Protein AF-A0A3B8V140-F1 (afdb_monomer)

Structure (mmCIF, N/CA/C/O backbone):
data_AF-A0A3B8V140-F1
#
_entry.id   AF-A0A3B8V140-F1
#
loop_
_atom_site.group_PDB
_atom_site.id
_atom_site.typ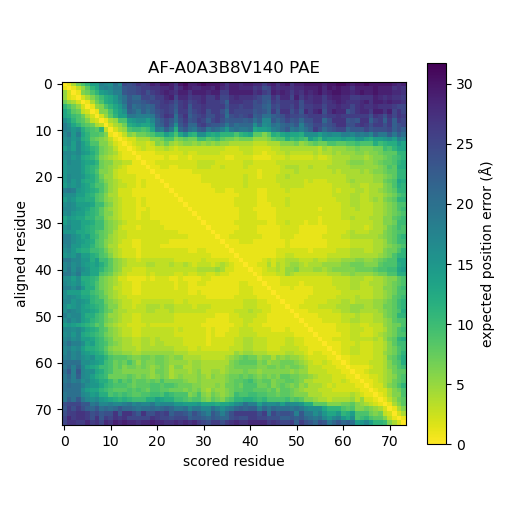e_symbol
_atom_site.label_atom_id
_atom_site.label_alt_id
_atom_site.label_comp_id
_atom_site.label_asym_id
_atom_site.label_entity_id
_atom_site.label_seq_id
_atom_site.pdbx_PDB_ins_code
_atom_site.Cartn_x
_atom_site.Cartn_y
_atom_site.Cartn_z
_atom_site.occupancy
_atom_site.B_iso_or_equiv
_atom_site.auth_seq_id
_atom_site.auth_comp_id
_atom_site.auth_asym_id
_atom_site.auth_atom_id
_atom_site.pdbx_PDB_model_num
ATOM 1 N N . ILE A 1 1 ? -1.395 -32.006 10.177 1.00 51.59 1 ILE A N 1
ATOM 2 C CA . ILE A 1 1 ? -0.733 -32.483 8.942 1.00 51.59 1 ILE A CA 1
ATOM 3 C C . ILE A 1 1 ? 0.672 -32.940 9.307 1.00 51.59 1 ILE A C 1
ATOM 5 O O . ILE A 1 1 ? 1.488 -32.118 9.692 1.00 51.59 1 ILE A O 1
ATOM 9 N N . GLY A 1 2 ? 0.895 -34.254 9.372 1.00 50.34 2 GLY A N 1
ATOM 10 C CA . GLY A 1 2 ? 2.175 -34.827 9.792 1.00 50.34 2 GLY A CA 1
ATOM 11 C C . GLY A 1 2 ? 3.241 -34.627 8.722 1.00 50.34 2 GLY A C 1
ATOM 12 O O . GLY A 1 2 ? 3.219 -35.316 7.710 1.00 50.34 2 GLY A O 1
ATOM 13 N N . VAL A 1 3 ? 4.150 -33.685 8.955 1.00 50.50 3 VAL A N 1
ATOM 14 C CA . VAL A 1 3 ? 5.374 -33.491 8.171 1.00 50.50 3 VAL A CA 1
ATOM 15 C C . VAL A 1 3 ? 6.497 -33.267 9.185 1.00 50.50 3 VAL A C 1
ATOM 17 O O . VAL A 1 3 ? 6.333 -32.449 10.090 1.00 50.50 3 VAL A O 1
ATOM 20 N N . SER A 1 4 ? 7.578 -34.048 9.093 1.00 59.38 4 SER A N 1
ATOM 21 C CA . SER A 1 4 ? 8.670 -34.095 10.083 1.00 59.38 4 SER A CA 1
ATOM 22 C C . SER A 1 4 ? 9.535 -32.838 10.099 1.00 59.38 4 SER A C 1
ATOM 24 O O . SER A 1 4 ? 10.121 -32.524 11.128 1.00 59.38 4 SER A O 1
ATOM 26 N N . ASP A 1 5 ? 9.544 -32.089 8.997 1.00 63.16 5 ASP A N 1
ATOM 27 C CA . ASP A 1 5 ? 10.413 -30.936 8.795 1.00 63.16 5 ASP A CA 1
ATOM 28 C C . ASP A 1 5 ? 9.603 -29.815 8.148 1.00 63.16 5 ASP A C 1
ATOM 30 O O . ASP A 1 5 ? 9.653 -29.563 6.946 1.00 63.16 5 ASP A O 1
ATOM 34 N N . VAL A 1 6 ? 8.780 -29.158 8.961 1.00 56.25 6 VAL A N 1
ATOM 35 C CA . VAL A 1 6 ? 8.257 -27.846 8.593 1.00 56.25 6 VAL A CA 1
ATOM 36 C C . VAL A 1 6 ? 9.338 -26.862 8.996 1.00 56.25 6 VAL A C 1
ATOM 38 O O . VAL A 1 6 ? 9.486 -26.575 10.187 1.00 56.25 6 VAL A O 1
ATOM 41 N N . GLU A 1 7 ? 10.090 -26.336 8.028 1.00 56.91 7 GLU A N 1
ATOM 42 C CA . GLU A 1 7 ? 10.706 -25.031 8.227 1.00 56.91 7 GLU A CA 1
ATOM 43 C C . GLU A 1 7 ? 9.573 -24.109 8.683 1.00 56.91 7 GLU A C 1
ATOM 45 O O . GLU A 1 7 ? 8.655 -23.782 7.924 1.00 56.91 7 GLU A O 1
ATOM 50 N N . ARG A 1 8 ? 9.568 -23.758 9.970 1.00 56.75 8 ARG A N 1
ATOM 51 C CA . ARG A 1 8 ? 8.686 -22.717 10.467 1.00 56.75 8 ARG A CA 1
ATOM 52 C C . ARG A 1 8 ? 9.273 -21.414 9.963 1.00 56.75 8 ARG A C 1
ATOM 54 O O . ARG A 1 8 ? 9.910 -20.695 10.724 1.00 56.75 8 ARG A O 1
ATOM 61 N N . ASN A 1 9 ? 9.029 -21.109 8.689 1.00 55.47 9 ASN A N 1
ATOM 62 C CA . ASN A 1 9 ? 8.886 -19.727 8.274 1.00 55.47 9 ASN A CA 1
ATOM 63 C C . ASN A 1 9 ? 7.937 -19.129 9.302 1.00 55.47 9 ASN A C 1
ATOM 65 O O . ASN A 1 9 ? 6.781 -19.548 9.392 1.00 55.47 9 ASN A O 1
ATOM 69 N N . GLY A 1 10 ? 8.468 -18.297 10.195 1.00 50.75 10 GLY A N 1
ATOM 70 C CA . GLY A 1 10 ? 7.698 -17.640 11.233 1.00 50.75 10 GLY A CA 1
ATOM 71 C C . GLY A 1 10 ? 6.685 -16.746 10.545 1.00 50.75 10 GLY A C 1
ATOM 72 O O . GLY A 1 10 ? 6.942 -15.567 10.331 1.00 50.75 10 GLY A O 1
ATOM 73 N N . HIS A 1 11 ? 5.558 -17.320 10.127 1.00 59.00 11 HIS A N 1
ATOM 74 C CA . HIS A 1 11 ? 4.465 -16.617 9.492 1.00 59.00 11 HIS A CA 1
ATOM 75 C C . HIS A 1 11 ? 3.769 -15.839 10.599 1.00 59.00 11 HIS A C 1
ATOM 77 O O . HIS A 1 11 ? 2.756 -16.257 11.158 1.00 59.00 11 HIS A O 1
ATOM 83 N N . HIS A 1 12 ? 4.380 -14.723 10.986 1.00 64.88 12 HIS A N 1
ATOM 84 C CA . HIS A 1 12 ? 3.716 -13.718 11.782 1.00 64.88 12 HIS A CA 1
ATOM 85 C C . HIS A 1 12 ? 2.593 -13.158 10.912 1.00 64.88 12 HIS A C 1
ATOM 87 O O . HIS A 1 12 ? 2.806 -12.334 10.025 1.00 64.88 12 HIS A O 1
ATOM 93 N N . TYR A 1 13 ? 1.391 -13.688 11.120 1.00 74.12 13 TYR A N 1
ATOM 94 C CA . TYR A 1 13 ? 0.189 -13.156 10.510 1.00 74.12 13 TYR A CA 1
ATOM 95 C C . TYR A 1 13 ? -0.178 -11.878 11.251 1.00 74.12 13 TYR A C 1
ATOM 97 O O . TYR A 1 13 ? -0.626 -11.913 12.396 1.00 74.12 13 TYR A O 1
ATOM 105 N N . PHE A 1 14 ? 0.032 -10.747 10.592 1.00 82.31 14 PHE A N 1
ATOM 106 C CA . PHE A 1 14 ? -0.453 -9.465 11.069 1.00 82.31 14 PHE A CA 1
ATOM 107 C C . PHE A 1 14 ? -1.818 -9.180 10.456 1.00 82.31 14 PHE A C 1
ATOM 109 O O . PHE A 1 14 ? -2.091 -9.502 9.296 1.00 82.31 14 PHE A O 1
ATOM 116 N N . ARG A 1 15 ? -2.695 -8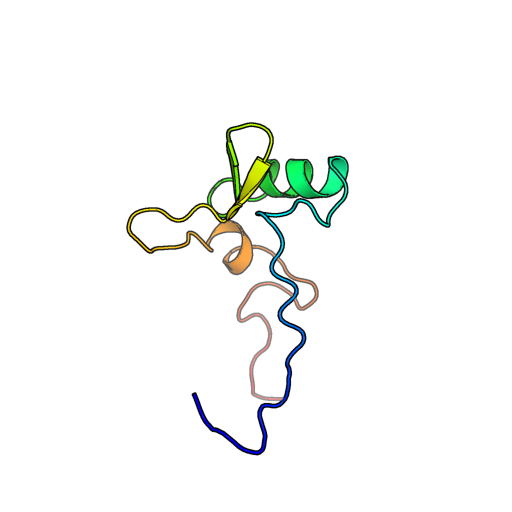.566 11.246 1.00 89.00 15 ARG A N 1
ATOM 117 C CA . ARG A 1 15 ? -3.946 -8.025 10.731 1.00 89.00 15 ARG A CA 1
ATOM 118 C C . ARG A 1 15 ? -3.591 -6.815 9.864 1.00 89.00 15 ARG A C 1
ATOM 120 O O . ARG A 1 15 ? -3.113 -5.815 10.381 1.00 89.00 15 ARG A O 1
ATOM 127 N N . GLY A 1 16 ? -3.767 -6.925 8.545 1.00 91.88 16 GLY A N 1
ATOM 128 C CA . GLY A 1 16 ? -3.399 -5.858 7.607 1.00 91.88 16 GLY A CA 1
ATOM 129 C C . GLY A 1 16 ? -1.957 -5.377 7.812 1.00 91.88 16 GLY A C 1
ATOM 130 O O . GLY A 1 16 ? -1.025 -6.180 7.818 1.00 91.88 16 GLY A O 1
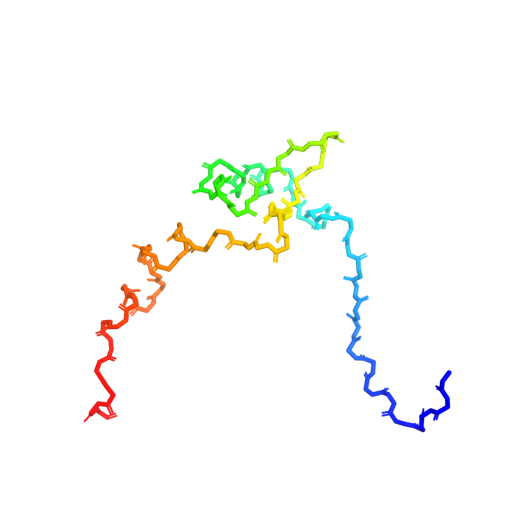ATOM 131 N N . LEU A 1 17 ? -1.789 -4.069 7.999 1.00 95.31 17 LEU A N 1
ATOM 132 C CA . LEU A 1 17 ? -0.503 -3.423 8.266 1.00 95.31 17 LEU A CA 1
ATOM 133 C C . LEU A 1 17 ? -0.326 -2.978 9.733 1.00 95.31 17 LEU A C 1
ATOM 135 O O . LEU A 1 17 ? 0.520 -2.131 9.993 1.00 95.31 17 LEU A O 1
ATOM 139 N N . ASP A 1 18 ? -1.056 -3.565 10.692 1.00 92.12 18 ASP A N 1
ATOM 140 C CA . ASP A 1 18 ? -1.048 -3.162 12.120 1.00 92.12 18 ASP A CA 1
ATOM 141 C C . ASP A 1 18 ? 0.320 -3.267 12.821 1.00 92.12 18 ASP A C 1
ATOM 143 O O . ASP A 1 18 ? 0.516 -2.739 13.912 1.00 92.12 18 ASP A O 1
ATOM 147 N N . HIS A 1 19 ? 1.280 -3.967 12.221 1.00 91.75 19 HIS A N 1
ATOM 148 C CA . HIS A 1 19 ? 2.653 -4.052 12.727 1.00 91.75 19 HIS A CA 1
ATOM 149 C C . HIS A 1 19 ? 3.501 -2.818 12.393 1.00 91.75 19 HIS A C 1
ATOM 151 O O . HIS A 1 19 ? 4.597 -2.662 12.930 1.00 91.75 19 HIS A O 1
ATOM 157 N N . LEU A 1 20 ? 3.022 -1.969 11.484 1.00 94.06 20 LEU A N 1
ATOM 158 C CA . LEU A 1 20 ? 3.657 -0.714 11.108 1.00 94.06 20 LEU A CA 1
ATOM 159 C C . LEU A 1 20 ? 3.073 0.428 11.940 1.00 94.06 20 LEU A C 1
ATOM 161 O O . LEU A 1 20 ? 1.953 0.351 12.441 1.00 94.06 20 LEU A O 1
ATOM 165 N N . SER A 1 21 ? 3.814 1.531 12.052 1.00 95.38 21 SER A N 1
ATOM 166 C CA . SER A 1 21 ? 3.255 2.749 12.637 1.00 95.38 21 SER A CA 1
ATOM 167 C C . SER A 1 21 ? 2.118 3.301 11.772 1.00 95.38 21 SER A C 1
ATOM 169 O O . SER A 1 21 ? 2.084 3.109 10.551 1.00 95.38 21 SER A O 1
ATOM 171 N N . GLU A 1 22 ? 1.199 4.036 12.395 1.00 94.75 22 GLU A N 1
ATOM 172 C CA . GLU A 1 22 ? 0.080 4.686 11.704 1.00 94.75 22 GLU A CA 1
ATOM 173 C C . GLU A 1 22 ? 0.564 5.603 10.571 1.00 94.75 22 GLU A C 1
ATOM 175 O O . GLU A 1 22 ? 0.030 5.559 9.465 1.00 94.75 22 GLU A O 1
ATOM 180 N N . THR A 1 23 ? 1.636 6.368 10.798 1.00 96.88 23 THR A N 1
ATOM 181 C CA . THR A 1 23 ? 2.233 7.247 9.781 1.00 96.88 23 THR A CA 1
ATOM 182 C C . THR A 1 23 ? 2.679 6.476 8.539 1.00 96.88 23 THR A C 1
ATOM 184 O O . THR A 1 23 ? 2.487 6.938 7.418 1.00 96.88 23 THR A O 1
ATOM 187 N N . VAL A 1 24 ? 3.279 5.295 8.718 1.00 97.12 24 VAL A N 1
ATOM 188 C CA . VAL A 1 24 ? 3.755 4.477 7.594 1.00 97.12 24 VAL A CA 1
ATOM 189 C C . VAL A 1 24 ? 2.581 3.819 6.875 1.00 97.12 24 VAL A C 1
ATOM 191 O O . VAL A 1 24 ? 2.513 3.863 5.648 1.00 97.12 24 VAL A O 1
ATOM 194 N N . SER A 1 25 ? 1.646 3.227 7.617 1.00 96.50 25 SER A N 1
ATOM 195 C CA . SER A 1 25 ? 0.512 2.509 7.030 1.00 96.50 25 SER A CA 1
ATOM 196 C C . SER A 1 25 ? -0.463 3.444 6.303 1.00 96.50 25 SER A C 1
ATOM 198 O O . SER A 1 25 ? -0.827 3.161 5.164 1.00 96.50 25 SER A O 1
ATOM 200 N N . SER A 1 26 ? -0.840 4.584 6.892 1.00 95.56 26 SER A N 1
ATOM 201 C CA . SER A 1 26 ? -1.617 5.630 6.197 1.00 95.56 26 SER 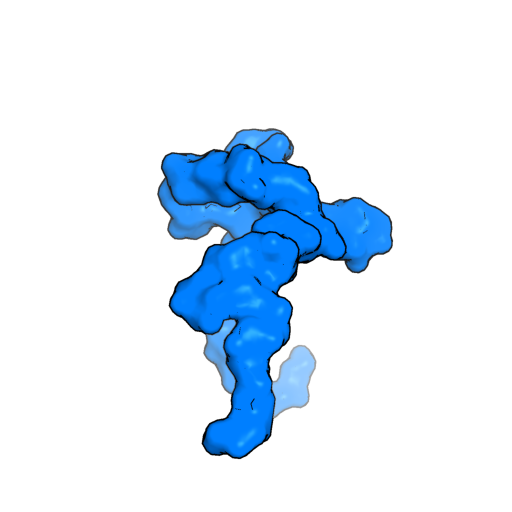A CA 1
ATOM 202 C C . SER A 1 26 ? -0.853 6.190 4.997 1.00 95.56 26 SER A C 1
ATOM 204 O O . SER A 1 26 ? -1.413 6.340 3.912 1.00 95.56 26 SER A O 1
A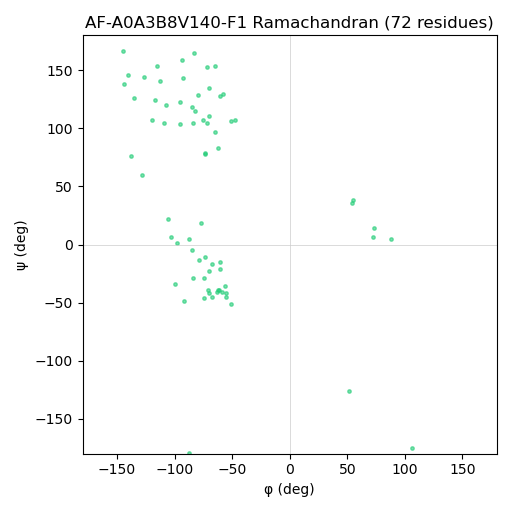TOM 206 N N . GLY A 1 27 ? 0.463 6.365 5.156 1.00 97.06 27 GLY A N 1
ATOM 207 C CA . GLY A 1 27 ? 1.364 6.731 4.080 1.00 97.06 27 GLY A CA 1
ATOM 208 C C . GLY A 1 27 ? 1.208 5.826 2.860 1.00 97.06 27 GLY A C 1
ATOM 209 O O . GLY A 1 27 ? 1.003 6.309 1.750 1.00 97.06 27 GLY A O 1
ATOM 210 N N . LEU A 1 28 ? 1.246 4.511 3.059 1.00 96.69 28 LEU A N 1
ATOM 211 C CA . LEU A 1 28 ? 1.103 3.538 1.977 1.00 96.69 28 LEU A CA 1
ATOM 212 C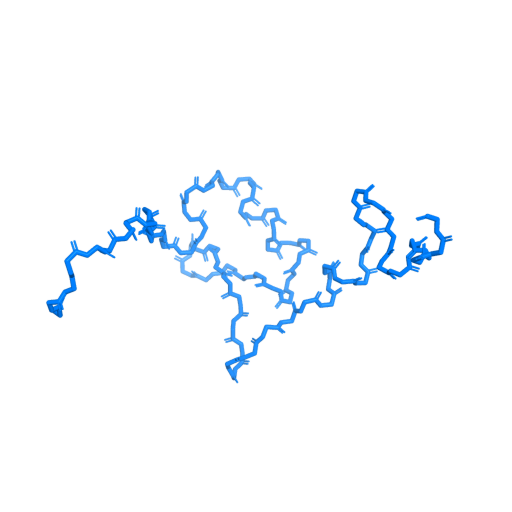 C . LEU A 1 28 ? -0.261 3.609 1.280 1.00 96.69 28 LEU A C 1
ATOM 214 O O . LEU A 1 28 ? -0.300 3.540 0.053 1.00 96.69 28 LEU A O 1
ATOM 218 N N . ALA A 1 29 ? -1.354 3.791 2.027 1.00 97.12 29 ALA A N 1
ATOM 219 C CA . ALA A 1 29 ? -2.692 3.939 1.449 1.00 97.12 29 ALA A CA 1
ATOM 220 C C . ALA A 1 29 ? -2.807 5.183 0.551 1.00 97.12 29 ALA A C 1
ATOM 222 O O . ALA A 1 29 ? -3.394 5.112 -0.525 1.00 97.12 29 ALA A O 1
ATOM 223 N N . ASP A 1 30 ? -2.187 6.296 0.948 1.00 97.06 30 ASP A N 1
ATOM 224 C CA . ASP A 1 30 ? -2.194 7.531 0.159 1.00 97.06 30 ASP A CA 1
ATOM 225 C C . ASP A 1 30 ? -1.359 7.422 -1.129 1.00 97.06 30 ASP A C 1
ATOM 227 O O . ASP A 1 30 ? -1.754 7.940 -2.172 1.00 97.06 30 ASP A O 1
ATOM 231 N N . ARG A 1 31 ? -0.169 6.798 -1.063 1.00 96.00 31 ARG A N 1
ATOM 232 C CA . ARG A 1 31 ? 0.773 6.747 -2.204 1.00 96.00 31 ARG A CA 1
ATOM 233 C C . ARG A 1 31 ? 0.440 5.616 -3.174 1.00 96.00 31 ARG A C 1
ATOM 235 O O . ARG A 1 31 ? 0.736 5.731 -4.359 1.00 96.00 31 ARG A O 1
ATOM 242 N N . LEU A 1 32 ? -0.160 4.533 -2.683 1.00 97.12 32 LEU A N 1
ATOM 243 C CA . LEU A 1 32 ? -0.496 3.343 -3.462 1.00 97.12 32 LEU A CA 1
ATOM 244 C C . LEU A 1 32 ? -1.980 2.960 -3.271 1.00 97.12 32 LEU A C 1
ATOM 246 O O . LEU A 1 32 ? -2.264 1.836 -2.852 1.00 97.12 32 LEU A O 1
ATOM 250 N N . PRO A 1 33 ? -2.946 3.839 -3.610 1.00 97.00 33 PRO A N 1
ATOM 251 C CA . PRO A 1 33 ? -4.373 3.620 -3.326 1.00 97.00 33 PRO A CA 1
ATOM 252 C C . PRO A 1 33 ? -5.004 2.458 -4.115 1.00 97.00 33 PRO A C 1
ATOM 254 O O . PRO A 1 33 ? -6.079 1.968 -3.764 1.00 97.00 33 PRO A O 1
ATOM 257 N N . GLY A 1 34 ? -4.350 2.006 -5.192 1.00 96.62 34 GLY A N 1
ATOM 258 C CA . GLY A 1 34 ? -4.721 0.775 -5.897 1.00 96.62 34 GLY A CA 1
ATOM 259 C C . GLY A 1 34 ? -4.325 -0.493 -5.132 1.00 96.62 34 GLY A C 1
ATOM 260 O O . GLY A 1 34 ? -5.010 -1.507 -5.230 1.00 96.62 34 GLY A O 1
ATOM 261 N N . LEU A 1 35 ? -3.258 -0.429 -4.330 1.00 97.56 35 LEU A N 1
ATOM 262 C CA . LEU A 1 35 ? -2.694 -1.583 -3.629 1.00 97.56 35 LEU A CA 1
ATOM 263 C C . LEU A 1 35 ? -3.118 -1.660 -2.162 1.00 97.56 35 LEU A C 1
ATOM 265 O O . LEU A 1 35 ? -3.291 -2.756 -1.633 1.00 97.56 35 LEU A O 1
ATOM 269 N N . TYR A 1 36 ? -3.301 -0.520 -1.500 1.00 97.88 36 TYR A N 1
ATOM 270 C CA . TYR A 1 36 ? -3.681 -0.447 -0.093 1.00 97.88 36 TYR A CA 1
ATOM 271 C C . TYR A 1 36 ? -4.916 0.421 0.103 1.00 97.88 36 TYR A C 1
ATOM 273 O O . TYR A 1 36 ? -5.101 1.433 -0.566 1.00 97.88 36 TYR A O 1
ATOM 281 N N . ALA A 1 37 ? -5.753 0.026 1.058 1.00 97.19 37 ALA A N 1
ATOM 282 C CA . ALA A 1 37 ? -6.924 0.788 1.459 1.00 97.19 37 ALA A CA 1
ATOM 283 C C . ALA A 1 37 ? -7.104 0.742 2.976 1.00 97.19 37 ALA A C 1
ATOM 285 O O . ALA A 1 37 ? -6.839 -0.282 3.616 1.00 97.19 37 ALA A O 1
ATOM 286 N N . THR A 1 38 ? -7.603 1.845 3.530 1.00 96.44 38 THR A N 1
ATOM 287 C CA . THR A 1 38 ? -8.013 1.929 4.931 1.00 96.44 38 THR A CA 1
ATOM 288 C C . THR A 1 38 ? -9.508 1.678 5.034 1.00 96.44 38 THR A C 1
ATOM 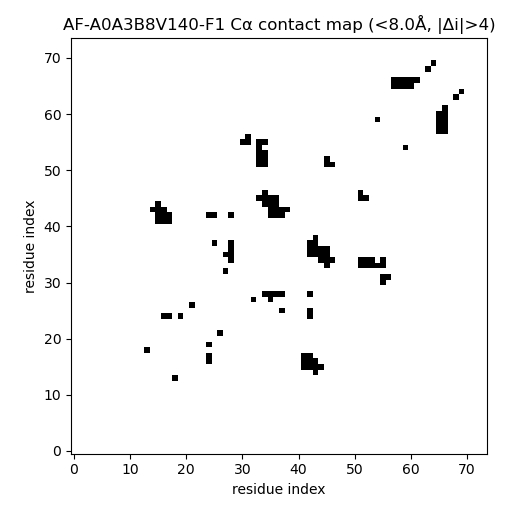290 O O . THR A 1 38 ? -10.315 2.373 4.421 1.00 96.44 38 THR A O 1
ATOM 293 N N . SER A 1 39 ? -9.887 0.680 5.824 1.00 92.75 39 SER A N 1
ATOM 294 C CA . SER A 1 39 ? -11.282 0.373 6.144 1.00 92.75 39 SER A CA 1
ATOM 295 C C . SER A 1 39 ? -11.361 -0.105 7.584 1.00 92.75 39 SER A C 1
ATOM 297 O 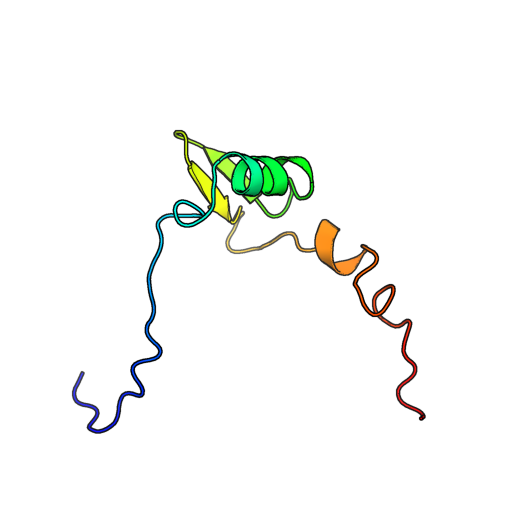O . SER A 1 39 ? -10.505 -0.884 8.000 1.00 92.75 39 SER A O 1
ATOM 299 N N . ASP A 1 40 ? -12.371 0.335 8.332 1.00 91.06 40 ASP A N 1
ATOM 300 C CA . ASP A 1 40 ? -12.557 -0.033 9.745 1.00 91.06 40 ASP A CA 1
ATOM 301 C C . ASP A 1 40 ? -11.326 0.276 10.621 1.00 91.06 40 ASP A C 1
ATOM 303 O O . ASP A 1 40 ? -10.946 -0.509 11.489 1.00 91.06 40 ASP A O 1
ATOM 307 N N . GLY A 1 41 ? -10.665 1.410 10.351 1.00 89.25 41 GLY A N 1
ATOM 308 C CA . GLY A 1 41 ? -9.462 1.853 11.068 1.00 89.25 41 GLY A CA 1
ATOM 309 C C . GLY A 1 41 ? -8.195 1.048 10.758 1.00 89.25 41 GLY A C 1
ATOM 310 O O . GLY A 1 41 ? -7.169 1.277 11.386 1.00 89.25 41 GLY A O 1
ATOM 311 N N . LEU A 1 42 ? -8.254 0.124 9.796 1.00 92.94 42 LEU A N 1
ATOM 312 C CA . LEU A 1 42 ? -7.158 -0.761 9.426 1.00 92.94 42 LEU A CA 1
ATOM 313 C C . LEU A 1 42 ? -6.713 -0.498 7.988 1.00 92.94 42 LEU A C 1
ATOM 315 O O . LEU A 1 42 ? -7.511 -0.649 7.058 1.00 92.94 42 LEU A O 1
ATOM 319 N N . THR A 1 43 ? -5.427 -0.216 7.787 1.00 97.38 43 THR A N 1
ATOM 320 C CA . THR A 1 43 ? -4.827 -0.274 6.449 1.00 97.38 43 THR A CA 1
ATOM 321 C C . THR A 1 43 ? -4.506 -1.719 6.086 1.00 97.38 43 THR A C 1
ATOM 323 O O . THR A 1 43 ? -3.836 -2.435 6.835 1.00 97.38 43 THR A O 1
ATOM 326 N N . ARG A 1 44 ? -4.962 -2.164 4.915 1.00 96.31 44 ARG A N 1
ATOM 327 C CA . ARG A 1 44 ? -4.749 -3.526 4.414 1.00 96.31 44 ARG A CA 1
ATOM 328 C C . ARG A 1 44 ? -4.566 -3.550 2.905 1.00 96.31 44 ARG A C 1
ATOM 330 O O . ARG A 1 44 ? -4.862 -2.574 2.218 1.00 96.31 44 ARG A O 1
ATOM 337 N N . LEU A 1 45 ? -4.089 -4.687 2.405 1.00 96.50 45 LEU A N 1
ATOM 338 C CA . LEU A 1 45 ? -4.031 -4.963 0.976 1.00 96.50 45 LEU A CA 1
ATOM 339 C C . LEU A 1 45 ? -5.439 -4.859 0.378 1.00 96.50 45 LEU A C 1
ATOM 341 O O . LEU A 1 45 ? -6.388 -5.457 0.894 1.00 96.50 45 LEU A O 1
ATOM 345 N N . ARG A 1 46 ? -5.560 -4.097 -0.701 1.00 97.19 46 ARG A N 1
ATOM 346 C CA . ARG A 1 46 ? -6.769 -4.006 -1.501 1.00 97.19 46 ARG A CA 1
ATOM 347 C C . ARG A 1 46 ? -6.790 -5.186 -2.465 1.00 97.19 46 ARG A C 1
ATOM 349 O O . ARG A 1 46 ? -5.927 -5.304 -3.329 1.00 97.19 46 ARG A O 1
ATOM 356 N N . VAL A 1 47 ? -7.766 -6.068 -2.276 1.00 95.56 47 VAL A N 1
ATOM 357 C CA . VAL A 1 47 ? -7.980 -7.237 -3.129 1.00 95.56 47 VAL A CA 1
ATOM 358 C C . VAL A 1 47 ? -9.368 -7.126 -3.731 1.00 95.56 47 VAL A C 1
ATOM 360 O O . VAL A 1 47 ? -10.360 -7.334 -3.035 1.00 95.56 47 VAL A O 1
ATOM 363 N N . ASP A 1 48 ? -9.422 -6.819 -5.020 1.00 96.06 48 ASP A N 1
ATOM 364 C CA . ASP A 1 48 ? -10.670 -6.705 -5.770 1.00 96.06 48 ASP A CA 1
ATOM 365 C C . ASP A 1 48 ? -10.773 -7.912 -6.704 1.00 96.06 48 ASP A C 1
ATOM 367 O O . ASP A 1 48 ? -9.881 -8.154 -7.515 1.00 96.06 48 ASP A O 1
ATOM 371 N N . GLU A 1 49 ? -11.823 -8.722 -6.547 1.00 96.69 49 GLU A N 1
ATOM 372 C CA . GLU A 1 49 ? -12.060 -9.930 -7.363 1.00 96.69 49 GLU A CA 1
ATOM 373 C C . GLU A 1 49 ? -10.868 -10.912 -7.389 1.00 96.69 49 GLU A C 1
ATOM 375 O O . GLU A 1 49 ? -10.569 -11.548 -8.398 1.00 96.69 49 GLU A O 1
ATOM 380 N N . GLY A 1 50 ? -10.151 -11.029 -6.266 1.00 96.31 50 GLY A N 1
ATOM 381 C CA . GLY A 1 50 ? -8.958 -11.877 -6.164 1.00 96.31 50 GLY A CA 1
ATOM 382 C C . GLY A 1 50 ? -7.727 -11.318 -6.886 1.00 96.31 50 GLY A C 1
ATOM 383 O O . GLY A 1 50 ? -6.760 -12.049 -7.097 1.00 96.31 50 GLY A O 1
ATOM 384 N N . ARG A 1 51 ? -7.745 -10.037 -7.271 1.00 97.38 51 ARG A N 1
ATOM 385 C CA . ARG A 1 51 ? -6.658 -9.357 -7.980 1.00 97.38 51 ARG A CA 1
ATOM 386 C C . ARG A 1 51 ? -6.056 -8.239 -7.139 1.00 97.38 51 ARG A C 1
ATOM 388 O O . ARG A 1 51 ? -6.722 -7.642 -6.297 1.00 97.38 51 ARG A O 1
ATOM 395 N N . LEU A 1 52 ? -4.790 -7.950 -7.425 1.00 97.31 52 LEU A N 1
ATOM 396 C CA . LEU A 1 52 ? -4.043 -6.821 -6.879 1.00 97.31 52 LEU A CA 1
ATOM 397 C C . LEU A 1 52 ? -3.738 -5.829 -7.997 1.00 97.31 52 LEU A C 1
ATOM 399 O O . LEU A 1 52 ? -3.378 -6.239 -9.104 1.00 97.31 52 LEU A O 1
ATOM 403 N N . ASP A 1 53 ? -3.825 -4.539 -7.694 1.00 97.31 53 ASP A N 1
ATOM 404 C CA . ASP A 1 53 ? -3.340 -3.487 -8.580 1.00 97.31 53 ASP A CA 1
ATOM 405 C C . 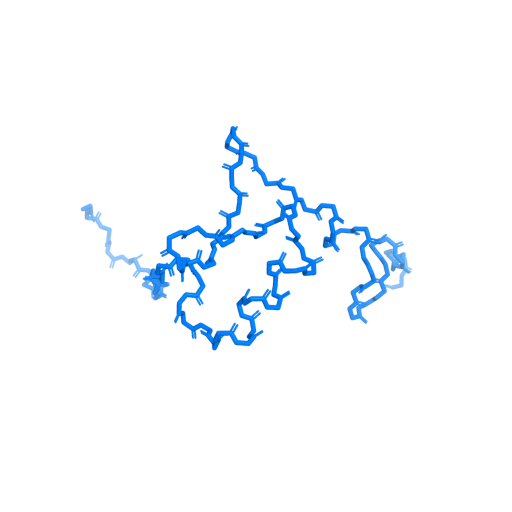ASP A 1 53 ? -1.916 -3.081 -8.185 1.00 97.31 53 ASP A C 1
ATOM 407 O O . ASP A 1 53 ? -1.693 -2.388 -7.193 1.00 97.31 53 ASP A O 1
ATOM 411 N N . LEU A 1 54 ? -0.943 -3.540 -8.972 1.00 95.50 54 LEU A N 1
ATOM 412 C CA . LEU A 1 54 ? 0.483 -3.305 -8.739 1.00 95.50 54 LEU A CA 1
ATOM 413 C C . LEU A 1 54 ? 1.048 -2.141 -9.560 1.00 95.50 54 LEU A C 1
ATOM 415 O O . LEU A 1 54 ? 2.241 -1.864 -9.454 1.00 95.50 54 LEU A O 1
ATOM 419 N N . ARG A 1 55 ? 0.230 -1.454 -10.368 1.00 94.94 55 ARG A N 1
ATOM 420 C CA . ARG A 1 55 ? 0.701 -0.418 -11.307 1.00 94.94 55 ARG A CA 1
ATOM 421 C C . ARG A 1 55 ? 1.502 0.677 -10.613 1.00 94.94 55 ARG A C 1
ATOM 423 O O . ARG A 1 55 ? 2.604 0.988 -11.034 1.00 94.94 55 ARG A O 1
ATOM 430 N N . GLY A 1 56 ? 1.021 1.169 -9.468 1.00 92.19 56 GLY A N 1
ATOM 431 C CA . GLY A 1 56 ? 1.733 2.192 -8.688 1.00 92.19 56 GLY A CA 1
ATOM 432 C C . GLY A 1 56 ? 3.123 1.770 -8.187 1.00 92.19 56 GLY A C 1
ATOM 433 O O . GLY A 1 56 ? 3.942 2.631 -7.886 1.00 92.19 56 GLY A O 1
ATOM 434 N N . VAL A 1 57 ? 3.398 0.463 -8.108 1.00 91.69 57 VAL A N 1
ATOM 435 C CA . VAL A 1 57 ? 4.721 -0.081 -7.764 1.00 91.69 57 VAL A CA 1
ATOM 436 C C . VAL A 1 57 ? 5.550 -0.325 -9.024 1.00 91.69 57 VAL A C 1
ATOM 438 O O . VAL A 1 57 ? 6.706 0.077 -9.079 1.00 91.69 57 VAL A O 1
ATOM 441 N N . VAL A 1 58 ? 4.964 -0.983 -10.027 1.00 92.19 58 VAL A N 1
ATOM 442 C CA . VAL A 1 58 ? 5.653 -1.425 -11.252 1.00 92.19 58 VAL A CA 1
ATOM 443 C C . VAL A 1 58 ? 6.014 -0.260 -12.171 1.00 92.19 58 VAL A C 1
ATOM 445 O O . VAL A 1 58 ? 7.103 -0.248 -12.739 1.00 92.19 58 VAL A O 1
ATOM 448 N N . ASP A 1 59 ? 5.128 0.725 -12.284 1.00 92.06 59 ASP A N 1
ATOM 449 C CA . ASP A 1 59 ? 5.311 1.896 -13.146 1.00 92.06 59 ASP A CA 1
ATOM 450 C C . ASP A 1 59 ? 6.132 2.998 -12.444 1.00 92.06 59 ASP A C 1
ATOM 452 O O . ASP A 1 59 ? 6.445 4.034 -13.033 1.00 92.06 59 ASP A O 1
ATOM 456 N N . GLY A 1 60 ? 6.465 2.795 -11.164 1.00 88.88 60 GLY A N 1
ATOM 457 C CA . GLY A 1 60 ? 7.274 3.701 -10.361 1.00 88.88 60 GLY A CA 1
ATOM 458 C C . GLY A 1 60 ? 8.777 3.509 -10.567 1.00 88.88 60 GLY A C 1
ATOM 459 O O . GLY A 1 60 ? 9.252 2.494 -11.074 1.00 88.88 60 GLY A O 1
ATOM 460 N N . ASN A 1 61 ? 9.553 4.496 -10.119 1.00 90.94 61 ASN A N 1
ATOM 461 C CA . ASN A 1 61 ? 11.003 4.368 -10.041 1.00 90.94 61 ASN A CA 1
ATOM 462 C C . ASN A 1 61 ? 11.386 3.693 -8.715 1.00 90.94 61 ASN A C 1
ATOM 464 O O . ASN A 1 61 ? 11.084 4.219 -7.640 1.00 90.94 61 ASN A O 1
ATOM 468 N N . GLY A 1 62 ? 12.030 2.531 -8.789 1.00 87.50 62 GLY A N 1
ATOM 469 C CA . GLY A 1 62 ? 12.569 1.834 -7.628 1.00 87.50 62 GLY A CA 1
ATOM 470 C C . GLY A 1 62 ? 13.984 2.297 -7.289 1.00 87.50 62 GLY A C 1
ATOM 471 O O . GLY A 1 62 ? 14.582 3.122 -7.973 1.00 87.50 62 GLY A O 1
ATOM 472 N N . PHE A 1 63 ? 14.571 1.708 -6.246 1.00 86.56 63 PHE A N 1
ATOM 473 C CA . PHE A 1 63 ? 15.977 1.959 -5.903 1.00 86.56 63 PHE A CA 1
ATOM 474 C C . PHE A 1 63 ? 16.933 1.652 -7.074 1.00 86.56 63 PHE A C 1
ATOM 476 O O . PHE A 1 63 ? 17.918 2.355 -7.265 1.00 86.56 63 PHE A O 1
ATOM 483 N N . GLY A 1 64 ? 16.622 0.620 -7.867 1.00 86.19 64 GLY A N 1
ATOM 484 C CA . GLY A 1 64 ? 17.409 0.205 -9.031 1.00 86.19 64 GLY A CA 1
ATOM 485 C C . GLY A 1 64 ? 17.054 0.899 -10.350 1.00 86.19 64 GLY A C 1
ATOM 486 O O . GLY A 1 64 ? 17.599 0.509 -11.376 1.00 86.19 64 GLY A O 1
ATOM 487 N N . GLY A 1 65 ? 16.153 1.886 -10.350 1.00 87.88 65 GLY A N 1
ATOM 488 C CA . GLY A 1 65 ? 15.606 2.465 -11.577 1.00 87.88 65 GLY A CA 1
ATOM 489 C C . GLY A 1 65 ? 14.161 2.040 -11.853 1.00 87.88 65 GLY A C 1
ATOM 490 O O . GLY A 1 65 ? 13.510 1.373 -11.041 1.00 87.88 65 GLY A O 1
ATOM 491 N N . PHE A 1 66 ? 13.643 2.456 -13.010 1.00 90.25 66 PHE A N 1
ATOM 492 C CA . PHE A 1 66 ? 12.354 1.984 -13.514 1.00 90.25 66 PHE A CA 1
ATOM 493 C C . PHE A 1 66 ? 12.478 0.529 -13.986 1.00 90.25 66 PHE A C 1
ATOM 495 O O . PHE A 1 66 ? 13.554 0.080 -14.382 1.00 90.25 66 PHE A O 1
ATOM 502 N N . LEU A 1 67 ? 11.385 -0.234 -13.958 1.00 85.19 67 LEU A N 1
ATOM 503 C CA . LEU A 1 67 ? 11.435 -1.637 -14.364 1.00 85.19 67 LEU A CA 1
ATOM 504 C C . LEU A 1 67 ? 11.885 -1.777 -15.830 1.00 85.19 67 LEU A C 1
ATOM 506 O O . LEU A 1 67 ? 11.314 -1.159 -16.725 1.00 85.19 67 LEU A O 1
ATOM 510 N N . GLY A 1 68 ? 12.902 -2.610 -16.068 1.00 84.31 68 GLY A N 1
ATOM 511 C CA . GLY A 1 68 ? 13.518 -2.777 -17.388 1.00 84.31 68 GLY A CA 1
ATOM 512 C C . GLY A 1 68 ? 14.656 -1.797 -17.687 1.00 84.31 68 GLY A C 1
ATOM 513 O O . GLY A 1 68 ? 15.187 -1.823 -18.789 1.00 84.31 68 GLY A O 1
ATOM 514 N N . SER A 1 69 ? 15.068 -0.960 -16.727 1.00 85.44 69 SER A N 1
ATOM 515 C CA . SER A 1 69 ? 16.226 -0.070 -16.891 1.00 85.44 69 SER A CA 1
ATOM 516 C C . SER A 1 69 ? 17.581 -0.781 -16.848 1.00 85.44 69 SER A C 1
ATOM 518 O O . SER A 1 69 ? 18.598 -0.149 -17.117 1.00 85.44 69 SER A O 1
ATOM 520 N N . ILE A 1 70 ? 17.613 -2.059 -16.460 1.00 77.00 70 ILE A N 1
ATOM 521 C CA . ILE A 1 70 ? 18.829 -2.872 -16.379 1.00 77.00 70 ILE A CA 1
ATOM 522 C C . ILE A 1 70 ? 18.766 -3.903 -17.507 1.00 77.00 70 ILE A C 1
ATOM 524 O O . ILE A 1 70 ? 18.001 -4.866 -17.424 1.00 77.00 70 ILE A O 1
ATOM 528 N N . ASP A 1 71 ? 19.550 -3.686 -18.563 1.00 75.81 71 ASP A N 1
ATOM 529 C CA . ASP A 1 71 ? 19.740 -4.672 -19.626 1.00 75.81 71 ASP A CA 1
ATOM 530 C C . ASP A 1 71 ? 20.560 -5.852 -19.093 1.00 75.81 71 ASP A C 1
ATOM 532 O O . ASP A 1 71 ? 21.566 -5.679 -18.410 1.00 75.81 71 ASP A O 1
ATOM 536 N N . SER A 1 72 ? 20.131 -7.076 -19.400 1.00 66.06 72 SER A N 1
ATOM 537 C CA . SER A 1 72 ? 20.722 -8.317 -18.864 1.00 66.06 72 SER A CA 1
ATOM 538 C C . SER A 1 72 ? 22.054 -8.717 -19.523 1.00 66.06 72 SER A C 1
ATOM 540 O O . SER A 1 72 ? 22.425 -9.888 -19.479 1.00 66.06 72 SER A O 1
ATOM 542 N N . THR A 1 73 ? 22.729 -7.786 -20.199 1.00 62.44 73 THR A N 1
ATOM 543 C CA . THR A 1 73 ? 23.914 -8.051 -21.036 1.00 62.44 73 THR A CA 1
ATOM 544 C C . THR A 1 73 ? 25.255 -7.662 -20.417 1.00 62.44 73 THR A C 1
ATOM 546 O O . THR A 1 73 ? 26.264 -7.812 -21.104 1.00 62.44 73 THR A O 1
ATOM 549 N N . ASP A 1 74 ? 25.285 -7.243 -19.150 1.00 52.31 74 ASP A N 1
ATOM 550 C CA . ASP A 1 74 ? 26.530 -7.042 -18.387 1.00 52.31 74 ASP A CA 1
ATOM 551 C C . ASP A 1 74 ? 26.866 -8.236 -17.476 1.00 52.31 74 ASP A C 1
ATOM 553 O O . ASP A 1 74 ? 25.972 -8.695 -16.723 1.00 52.31 74 ASP A O 1
#

Mean predicted aligned error: 8.47 Å

Radius of gyration: 16.98 Å; Cα contacts (8 Å, |Δi|>4): 67; chains: 1; bounding box: 39×42×34 Å

Nearest PDB structures (foldseek):
  8gym-assembly1_y7  TM=4.317E-01  e=7.126E+00  Tetrahymena thermophila SB210

Sequence (74 aa):
IGVSDVERNGHHYFRGLDHLSETVSSGLADRLPGLYATSDGLTRLRVDEGRLDLRGVVDGNGFGGFLGSIDSTD

pLDDT: mean 85.42, std 15.33, range [50.34, 97.88]

Foldseek 3Di:
DDDPDDPCPVPPDDDAVVVDDPCVLVVCCVQPVQQWDDDPNHIHGDADPNDGDCCSPQCDADPVGHPPPDDPPD

Secondary structure (DSSP, 8-state):
---S----------STTTTS-HHHHHHHHHH-TTTEEEETTEEEE--BTTB---HHHHSSEETTEETT-S-TT-

Solvent-accessible surface area (backbone atoms only — not comparable to full-atom values): 4845 Å² total; per-residue (Å²): 133,97,66,99,78,68,80,72,72,81,76,78,81,57,71,59,42,70,88,50,55,68,72,58,37,54,46,45,26,72,75,28,58,60,35,20,41,73,57,97,94,39,38,26,78,36,68,60,96,88,39,71,47,55,58,71,64,58,77,32,75,48,99,86,40,42,77,81,70,70,72,90,85,121